Protein AF-A0A2V8BS02-F1 (afdb_monomer_lite)

Radius of gyration: 15.93 Å; chains: 1; bounding box: 32×39×42 Å

Secondary structure (DSSP, 8-state):
---EETTEE--HHHHHHHHHHHHHTTT--HHHHHHHHHHHHHHHHS-HHHHHHHHHHHHHHHHHHHTT-TTSTHHHHHHHHHHHHHTT--EEEEEEEETTEEEEEEEEEPSSS----EEE--

Structure (mmCIF, N/CA/C/O backbone):
data_AF-A0A2V8BS02-F1
#
_entry.id   AF-A0A2V8BS02-F1
#
loop_
_atom_site.group_PDB
_atom_site.id
_atom_site.type_symbol
_atom_site.label_atom_id
_atom_site.label_alt_id
_atom_site.label_comp_id
_atom_site.label_asym_id
_atom_site.label_entity_id
_atom_site.label_seq_id
_atom_site.pdbx_PDB_ins_code
_atom_site.Cartn_x
_atom_site.Cartn_y
_atom_site.Cartn_z
_atom_site.occupancy
_atom_site.B_iso_or_equiv
_atom_site.auth_seq_id
_atom_site.auth_comp_id
_atom_site.auth_asym_id
_atom_site.auth_atom_id
_atom_site.pdbx_PDB_model_num
ATOM 1 N N . MET A 1 1 ? 2.583 -3.771 3.330 1.00 68.75 1 MET A N 1
ATOM 2 C CA . MET A 1 1 ? 4.026 -3.759 2.979 1.00 68.75 1 MET A CA 1
ATOM 3 C C . MET A 1 1 ? 4.378 -4.999 2.165 1.00 68.75 1 MET A C 1
ATOM 5 O O . MET A 1 1 ? 3.838 -6.050 2.491 1.00 68.75 1 MET A O 1
ATOM 9 N N . PRO A 1 2 ? 5.217 -4.894 1.116 1.00 72.69 2 PRO A N 1
ATOM 10 C CA . PRO A 1 2 ? 5.649 -6.041 0.312 1.00 72.69 2 PRO A CA 1
ATOM 11 C C . PRO A 1 2 ? 6.628 -6.929 1.092 1.00 72.69 2 PRO A C 1
ATOM 13 O O . PRO A 1 2 ? 7.484 -6.415 1.808 1.00 72.69 2 PRO A O 1
ATOM 16 N N . ILE A 1 3 ? 6.506 -8.2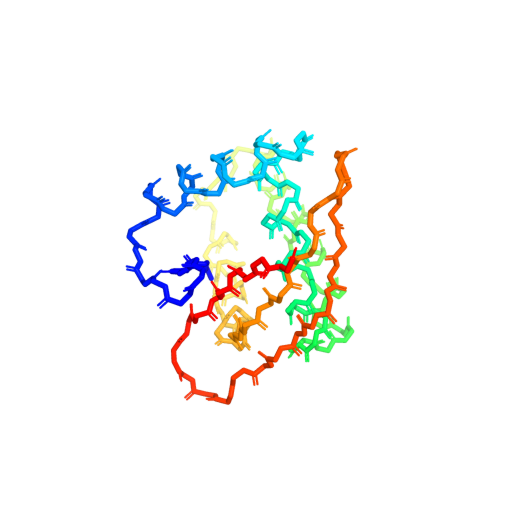51 0.943 1.00 78.00 3 ILE A N 1
ATOM 17 C CA . ILE A 1 3 ? 7.352 -9.237 1.648 1.00 78.00 3 ILE A CA 1
ATOM 18 C C . ILE A 1 3 ? 7.879 -10.354 0.733 1.00 78.00 3 ILE A C 1
ATOM 20 O O . ILE A 1 3 ? 8.602 -11.228 1.201 1.00 78.00 3 IL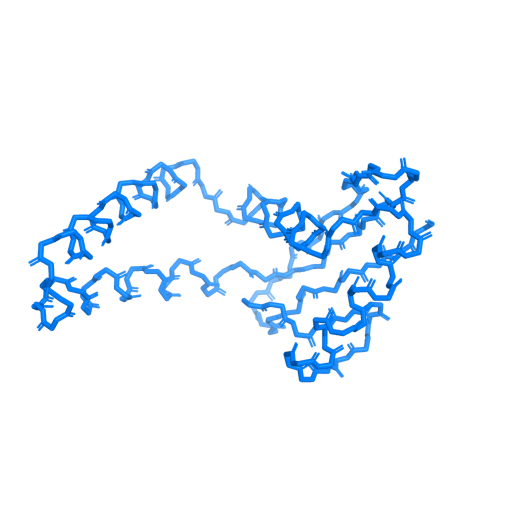E A O 1
ATOM 24 N N . ALA A 1 4 ? 7.486 -10.380 -0.547 1.00 77.81 4 ALA A N 1
ATOM 25 C CA . ALA A 1 4 ? 7.862 -11.448 -1.465 1.00 77.81 4 ALA A CA 1
ATOM 26 C C . ALA A 1 4 ? 8.011 -10.963 -2.915 1.00 77.81 4 ALA A C 1
ATOM 28 O O . ALA A 1 4 ? 7.366 -10.013 -3.348 1.00 77.81 4 ALA A O 1
ATOM 29 N N . VAL A 1 5 ? 8.831 -11.651 -3.704 1.00 79.69 5 VAL A N 1
ATOM 30 C CA . VAL A 1 5 ? 8.930 -11.463 -5.163 1.00 79.69 5 VAL A CA 1
ATOM 31 C C . VAL A 1 5 ? 9.015 -12.843 -5.806 1.00 79.69 5 VAL A C 1
ATOM 33 O O . VAL A 1 5 ? 9.731 -13.707 -5.313 1.00 79.69 5 VAL A O 1
ATOM 36 N N . ASN A 1 6 ? 8.255 -13.079 -6.880 1.00 78.12 6 ASN A N 1
ATOM 37 C CA . ASN A 1 6 ? 8.144 -14.375 -7.564 1.00 78.12 6 ASN A CA 1
ATOM 38 C C . ASN A 1 6 ? 7.835 -15.562 -6.621 1.00 78.12 6 ASN A C 1
ATOM 40 O O . ASN A 1 6 ? 8.337 -16.664 -6.817 1.00 78.12 6 ASN A O 1
ATOM 44 N N . GLY A 1 7 ? 7.038 -15.334 -5.571 1.00 74.19 7 GLY A N 1
ATOM 45 C CA . GLY A 1 7 ? 6.695 -16.359 -4.574 1.00 74.19 7 GLY A CA 1
ATOM 46 C C . GLY A 1 7 ? 7.789 -16.652 -3.539 1.00 74.19 7 GLY A C 1
ATOM 47 O O . GLY A 1 7 ? 7.561 -17.450 -2.635 1.00 74.19 7 GLY A O 1
ATOM 48 N N . VAL A 1 8 ? 8.948 -15.991 -3.618 1.00 78.81 8 VAL A N 1
ATOM 49 C CA . VAL A 1 8 ? 10.020 -16.103 -2.622 1.00 78.81 8 VAL A CA 1
ATOM 50 C C . VAL A 1 8 ? 9.840 -15.010 -1.575 1.00 78.81 8 VAL A C 1
ATOM 52 O O . VAL A 1 8 ? 9.910 -13.822 -1.896 1.00 78.81 8 VAL A O 1
ATOM 55 N N . VAL A 1 9 ? 9.597 -15.411 -0.326 1.00 79.94 9 VAL A N 1
ATOM 56 C CA . VAL A 1 9 ? 9.551 -14.497 0.824 1.00 79.94 9 VAL A CA 1
ATOM 57 C C . VAL A 1 9 ? 10.971 -14.061 1.160 1.00 79.94 9 VAL A C 1
ATOM 59 O O . VAL A 1 9 ? 11.865 -14.898 1.265 1.00 79.94 9 VAL A O 1
ATOM 62 N N . MET A 1 10 ? 11.180 -12.757 1.329 1.00 83.06 10 MET A N 1
ATOM 63 C CA . MET A 1 10 ? 12.507 -12.205 1.597 1.00 83.06 10 MET A CA 1
ATOM 64 C C . MET A 1 10 ? 12.445 -10.913 2.430 1.00 83.06 10 MET A C 1
ATOM 66 O O . MET A 1 10 ? 11.419 -10.224 2.421 1.00 83.06 10 MET A O 1
ATOM 70 N N . PRO A 1 11 ? 13.528 -10.566 3.154 1.00 84.19 11 PRO A N 1
ATOM 71 C CA . PRO A 1 11 ? 13.659 -9.293 3.863 1.00 84.19 11 PRO A CA 1
ATOM 72 C C . PRO A 1 11 ? 13.497 -8.078 2.939 1.00 84.19 11 PRO A C 1
ATOM 74 O O . PRO A 1 11 ? 13.781 -8.152 1.748 1.00 84.19 11 PRO A O 1
ATOM 77 N N . LEU A 1 12 ? 13.104 -6.923 3.492 1.00 80.50 12 LEU A N 1
ATOM 78 C CA . LEU A 1 12 ? 12.837 -5.706 2.708 1.00 80.50 12 LEU A CA 1
ATOM 79 C C . LEU A 1 12 ? 14.034 -5.262 1.851 1.00 80.50 12 LEU A C 1
ATOM 81 O O . LEU A 1 12 ? 13.843 -4.838 0.714 1.00 80.50 12 LEU A O 1
ATOM 85 N N . LEU A 1 13 ? 15.256 -5.352 2.381 1.00 83.62 13 LEU A N 1
ATOM 86 C CA . LEU A 1 13 ? 16.459 -4.954 1.649 1.00 83.62 13 LEU A CA 1
ATOM 87 C C . LEU A 1 13 ? 16.693 -5.858 0.428 1.00 83.62 13 LEU A C 1
ATOM 89 O O . LEU A 1 13 ? 16.902 -5.356 -0.676 1.00 83.62 13 LEU A O 1
ATOM 93 N N . ASP A 1 14 ? 16.556 -7.172 0.614 1.00 85.25 14 ASP A N 1
ATOM 94 C CA . ASP A 1 14 ? 16.694 -8.172 -0.450 1.00 85.25 14 ASP A CA 1
ATOM 95 C C . ASP A 1 14 ? 15.558 -8.070 -1.467 1.00 85.25 14 ASP A C 1
ATOM 97 O O . ASP A 1 14 ? 15.769 -8.252 -2.667 1.00 85.25 14 ASP A O 1
ATOM 101 N N . LEU A 1 15 ? 14.359 -7.711 -1.001 1.00 85.88 15 LEU A N 1
ATOM 102 C CA . LEU A 1 15 ? 13.209 -7.431 -1.848 1.00 85.88 15 LEU A CA 1
ATOM 103 C C . LEU A 1 15 ? 13.485 -6.245 -2.760 1.00 85.88 15 LEU A C 1
ATOM 105 O O . LEU A 1 15 ? 13.283 -6.347 -3.967 1.00 85.88 15 LEU A O 1
ATOM 109 N N . ILE A 1 16 ? 13.957 -5.131 -2.196 1.00 85.25 16 ILE A N 1
ATOM 110 C CA . ILE A 1 16 ? 14.290 -3.925 -2.958 1.00 85.25 16 ILE A CA 1
ATOM 111 C C . ILE A 1 16 ? 15.401 -4.229 -3.965 1.00 85.25 16 ILE A C 1
ATOM 113 O O . ILE A 1 16 ? 15.262 -3.858 -5.130 1.00 85.25 16 ILE A O 1
ATOM 117 N N . GLY A 1 17 ? 16.455 -4.939 -3.548 1.00 85.06 17 GLY A N 1
ATOM 118 C CA . GLY A 1 17 ? 17.549 -5.345 -4.432 1.00 85.06 17 GLY A CA 1
ATOM 119 C C . GLY A 1 17 ? 17.081 -6.262 -5.564 1.00 85.06 17 GLY A C 1
ATOM 120 O O . GLY A 1 17 ? 17.398 -6.032 -6.730 1.00 85.06 17 GLY A O 1
ATOM 121 N N . SER A 1 18 ? 16.240 -7.250 -5.258 1.00 85.31 18 SER A N 1
ATOM 122 C CA . SER A 1 18 ? 15.642 -8.133 -6.267 1.00 85.31 18 SER A CA 1
ATOM 123 C C . SER A 1 18 ? 14.765 -7.355 -7.246 1.00 85.31 18 SER A C 1
ATOM 125 O O . SER A 1 18 ? 14.829 -7.579 -8.456 1.00 85.31 18 SER A O 1
ATOM 127 N N . LEU A 1 19 ? 13.971 -6.404 -6.745 1.00 84.00 19 LEU A N 1
ATOM 128 C CA . LEU A 1 19 ? 13.133 -5.547 -7.579 1.00 84.00 19 LEU A CA 1
ATOM 129 C C . LEU A 1 19 ? 13.977 -4.649 -8.488 1.00 84.00 19 LEU A C 1
ATOM 131 O O . LEU A 1 19 ? 13.607 -4.433 -9.636 1.00 84.00 19 LEU A O 1
ATOM 135 N N . GLU A 1 20 ? 15.102 -4.138 -7.991 1.00 84.25 20 GLU A N 1
ATOM 136 C CA . GLU A 1 20 ? 16.047 -3.327 -8.759 1.00 84.25 20 GLU A CA 1
ATOM 137 C C . GLU A 1 20 ? 16.662 -4.117 -9.911 1.00 84.25 20 GLU A C 1
ATOM 139 O O . GLU A 1 20 ? 16.668 -3.631 -11.038 1.00 84.25 20 GLU A O 1
ATOM 144 N N . ILE A 1 21 ? 17.077 -5.360 -9.668 1.00 85.50 21 ILE A N 1
ATOM 145 C CA . ILE A 1 21 ? 17.606 -6.238 -10.717 1.00 85.50 21 ILE A CA 1
ATOM 146 C C . ILE A 1 21 ? 16.523 -6.534 -11.766 1.00 85.50 21 ILE A C 1
ATOM 148 O O . ILE A 1 21 ? 16.753 -6.378 -12.967 1.00 85.50 21 ILE A O 1
ATOM 152 N N . ILE A 1 22 ? 15.325 -6.937 -11.333 1.00 82.62 22 ILE A N 1
ATOM 153 C CA . ILE A 1 22 ? 14.245 -7.357 -12.239 1.00 82.62 22 ILE A CA 1
ATOM 154 C C . ILE A 1 22 ? 13.711 -6.172 -13.054 1.00 82.62 22 ILE A C 1
ATOM 156 O O . ILE A 1 22 ? 13.600 -6.268 -14.279 1.00 82.62 22 ILE A O 1
ATOM 160 N N . ALA A 1 23 ? 13.386 -5.059 -12.392 1.00 83.06 23 ALA A N 1
ATOM 161 C CA . ALA A 1 23 ? 12.853 -3.865 -13.040 1.00 83.06 23 ALA A CA 1
ATOM 162 C C . ALA A 1 23 ? 13.934 -3.148 -13.863 1.00 83.06 23 ALA A C 1
ATOM 164 O O . ALA A 1 23 ? 13.687 -2.788 -15.016 1.00 83.06 23 ALA A O 1
ATOM 165 N N . GLY A 1 24 ? 15.156 -3.045 -13.330 1.00 82.31 24 GLY A N 1
ATOM 166 C CA . GLY A 1 24 ? 16.300 -2.426 -13.997 1.00 82.31 24 GLY A CA 1
ATOM 167 C C . GLY A 1 24 ? 16.688 -3.130 -15.295 1.00 82.31 24 GLY A C 1
ATOM 168 O O . GLY A 1 24 ? 16.919 -2.459 -16.298 1.00 82.31 24 GLY A O 1
ATOM 169 N N . ALA A 1 25 ? 16.626 -4.467 -15.341 1.00 83.69 25 ALA A N 1
ATOM 170 C CA . ALA A 1 25 ? 16.838 -5.232 -16.577 1.00 83.69 25 ALA A CA 1
ATOM 171 C C . ALA A 1 25 ? 15.848 -4.872 -17.704 1.00 83.69 25 ALA A C 1
ATOM 173 O O . ALA A 1 25 ? 16.105 -5.161 -18.871 1.00 83.69 25 ALA A O 1
ATOM 174 N N . HIS A 1 26 ? 14.717 -4.248 -17.366 1.00 82.62 26 HIS A N 1
ATOM 175 C CA . HIS A 1 26 ? 13.679 -3.844 -18.312 1.00 82.62 26 HIS A CA 1
ATOM 176 C C . HIS A 1 26 ? 13.608 -2.321 -18.462 1.00 82.62 26 HIS A C 1
ATOM 178 O O . HIS A 1 26 ? 12.693 -1.847 -19.121 1.00 82.62 26 HIS A O 1
ATOM 184 N N . GLY A 1 27 ? 14.537 -1.553 -17.877 1.00 84.00 27 GLY A N 1
ATOM 185 C CA . GLY A 1 27 ? 14.523 -0.085 -17.893 1.00 84.00 27 GLY A CA 1
ATOM 186 C C . GLY A 1 27 ? 13.446 0.545 -17.002 1.00 84.00 27 GLY A C 1
ATOM 187 O O . GLY A 1 27 ? 13.173 1.735 -17.122 1.00 84.00 27 GLY A O 1
ATOM 188 N N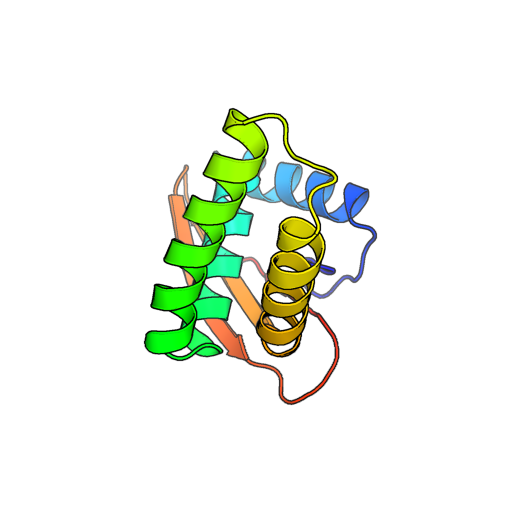 . VAL A 1 28 ? 12.819 -0.242 -16.124 1.00 83.75 28 VAL A N 1
ATOM 189 C CA . VAL A 1 28 ? 11.759 0.199 -15.212 1.00 83.75 28 VAL A CA 1
ATOM 190 C C . VAL A 1 28 ? 12.370 0.517 -13.848 1.00 83.75 28 VAL A C 1
ATOM 192 O O . VAL A 1 28 ? 13.131 -0.270 -13.288 1.00 83.75 28 VAL A O 1
ATOM 195 N N . GLY A 1 29 ? 12.026 1.665 -13.264 1.00 83.56 29 GLY A N 1
ATOM 196 C CA . GLY A 1 29 ? 12.500 2.018 -11.924 1.00 83.56 29 GLY A CA 1
ATOM 197 C C . GLY A 1 29 ? 11.828 1.171 -10.838 1.00 83.56 29 GLY A C 1
ATOM 198 O O . GLY A 1 29 ? 10.604 1.019 -10.851 1.00 83.56 29 GLY A O 1
ATOM 199 N N . ARG A 1 30 ? 12.588 0.698 -9.838 1.00 81.56 30 ARG A N 1
ATOM 200 C CA . ARG A 1 30 ? 12.071 -0.097 -8.700 1.00 81.56 30 ARG A CA 1
ATOM 201 C C . ARG A 1 30 ? 10.853 0.542 -8.016 1.00 81.56 30 ARG A C 1
ATOM 203 O O . ARG A 1 30 ? 9.863 -0.127 -7.739 1.00 81.56 30 ARG A O 1
ATOM 210 N N . MET A 1 31 ? 10.892 1.863 -7.822 1.00 83.00 31 MET A N 1
ATOM 211 C CA . MET A 1 31 ? 9.786 2.608 -7.216 1.00 83.00 31 MET A CA 1
ATOM 212 C C . MET A 1 31 ? 8.530 2.575 -8.083 1.00 83.00 31 MET A C 1
ATOM 214 O O . MET A 1 31 ? 7.443 2.430 -7.541 1.00 83.00 31 MET A O 1
ATOM 218 N N . SER A 1 32 ? 8.661 2.658 -9.410 1.00 84.31 32 SER A N 1
ATOM 219 C CA . SER A 1 32 ? 7.508 2.622 -10.318 1.00 84.31 32 SER A CA 1
ATOM 220 C C . SER A 1 32 ? 6.816 1.257 -10.309 1.00 84.31 32 SER A C 1
ATOM 222 O O . SER A 1 32 ? 5.595 1.196 -10.181 1.00 84.31 32 SER A O 1
ATOM 224 N N . ALA A 1 33 ? 7.589 0.165 -10.334 1.00 83.81 33 ALA A N 1
ATOM 225 C CA . ALA A 1 33 ? 7.056 -1.192 -10.267 1.00 83.81 33 ALA A CA 1
ATOM 226 C C . ALA A 1 33 ? 6.344 -1.443 -8.931 1.00 83.81 33 ALA A C 1
ATOM 228 O O . ALA A 1 33 ? 5.206 -1.912 -8.905 1.00 83.81 33 ALA A O 1
ATOM 229 N N . LEU A 1 34 ? 6.975 -1.057 -7.817 1.00 84.38 34 LEU A N 1
ATOM 230 C CA . LEU A 1 34 ? 6.370 -1.199 -6.496 1.00 84.38 34 LEU A CA 1
ATOM 231 C C . LEU A 1 34 ? 5.097 -0.355 -6.353 1.00 84.38 34 LEU A C 1
ATOM 233 O O . LEU A 1 34 ? 4.094 -0.832 -5.824 1.00 84.38 34 LEU A O 1
ATOM 237 N N . HIS A 1 35 ? 5.125 0.886 -6.839 1.00 86.62 35 HIS A N 1
ATOM 238 C CA . HIS A 1 35 ? 3.978 1.785 -6.775 1.00 86.62 35 HIS A CA 1
ATOM 239 C C . HIS A 1 35 ? 2.807 1.243 -7.602 1.00 86.62 35 HIS A C 1
ATOM 241 O O . HIS A 1 35 ? 1.679 1.237 -7.114 1.00 86.62 35 HIS A O 1
ATOM 247 N N . ALA A 1 36 ? 3.065 0.741 -8.814 1.00 86.81 36 ALA A N 1
ATOM 248 C CA . ALA A 1 36 ? 2.043 0.139 -9.667 1.00 86.81 36 ALA A CA 1
ATOM 249 C C . ALA A 1 36 ? 1.383 -1.074 -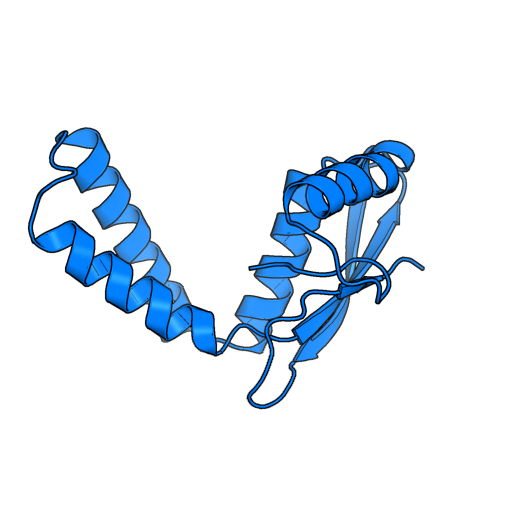8.993 1.00 86.81 36 ALA A C 1
ATOM 251 O O . ALA A 1 36 ? 0.155 -1.146 -8.931 1.00 86.81 36 ALA A O 1
ATOM 252 N N . ALA A 1 37 ? 2.184 -1.977 -8.413 1.00 85.06 37 ALA A N 1
ATOM 253 C CA . ALA A 1 37 ? 1.662 -3.127 -7.678 1.00 85.06 37 ALA A CA 1
ATOM 254 C C . ALA A 1 37 ? 0.814 -2.707 -6.470 1.00 85.06 37 ALA A C 1
ATOM 256 O O . ALA A 1 37 ? -0.314 -3.170 -6.309 1.00 85.06 37 ALA A O 1
ATOM 257 N N . LEU A 1 38 ? 1.330 -1.802 -5.633 1.00 84.56 38 LEU A N 1
ATOM 258 C CA . LEU A 1 38 ? 0.622 -1.355 -4.434 1.00 84.56 38 LEU A CA 1
ATOM 259 C C . LEU A 1 38 ? -0.686 -0.639 -4.782 1.00 84.56 38 LEU A C 1
ATOM 261 O O . LEU A 1 38 ? -1.696 -0.838 -4.111 1.00 84.56 38 LEU A O 1
ATOM 265 N N . ARG A 1 39 ? -0.677 0.181 -5.837 1.00 87.12 39 ARG A N 1
ATOM 266 C CA . ARG A 1 39 ? -1.863 0.899 -6.301 1.00 87.12 39 ARG A CA 1
ATOM 267 C C . ARG A 1 39 ? -2.939 -0.059 -6.803 1.00 87.12 39 ARG A C 1
ATOM 269 O O . ARG A 1 39 ? -4.092 0.105 -6.420 1.00 87.12 39 ARG A O 1
ATOM 276 N N . ALA A 1 40 ? -2.567 -1.052 -7.609 1.00 87.38 40 ALA A N 1
ATOM 277 C CA . ALA A 1 40 ? -3.506 -2.061 -8.092 1.00 87.38 40 ALA A CA 1
ATOM 278 C C . ALA A 1 40 ? -4.155 -2.826 -6.935 1.00 87.38 40 ALA A C 1
ATOM 280 O O . ALA A 1 40 ? -5.377 -2.941 -6.879 1.00 87.38 40 ALA A O 1
ATOM 281 N N . LEU A 1 41 ? -3.341 -3.268 -5.972 1.00 85.81 41 LEU A N 1
ATOM 282 C CA . LEU A 1 41 ? -3.843 -3.993 -4.812 1.00 85.81 41 LEU A CA 1
ATOM 283 C C . LEU A 1 41 ? -4.780 -3.127 -3.968 1.00 85.81 41 LEU A C 1
ATOM 285 O O . LEU A 1 41 ? -5.860 -3.575 -3.603 1.00 85.81 41 LEU A O 1
ATOM 289 N N . ARG A 1 42 ? -4.404 -1.870 -3.711 1.00 84.75 42 ARG A N 1
ATOM 290 C CA . ARG A 1 42 ? -5.216 -0.940 -2.923 1.00 84.75 42 ARG A CA 1
ATOM 291 C C . ARG A 1 42 ? -6.568 -0.663 -3.579 1.00 84.75 42 ARG A C 1
ATOM 293 O O . ARG A 1 42 ? -7.569 -0.749 -2.879 1.00 84.75 42 ARG A O 1
ATOM 300 N N . HIS A 1 43 ? -6.611 -0.417 -4.890 1.00 86.38 43 HIS A N 1
ATOM 301 C CA . HIS A 1 43 ? -7.878 -0.245 -5.615 1.00 86.38 43 HIS A CA 1
ATOM 302 C C . HIS A 1 43 ? -8.770 -1.495 -5.553 1.00 86.38 43 HIS A C 1
ATOM 304 O O . HIS A 1 43 ? -9.988 -1.369 -5.549 1.00 86.38 43 HIS A O 1
ATOM 310 N N . ALA A 1 44 ? -8.185 -2.696 -5.496 1.00 86.00 44 ALA A N 1
ATOM 311 C CA . ALA A 1 44 ? -8.949 -3.939 -5.388 1.00 86.00 44 ALA A CA 1
ATOM 312 C C . ALA A 1 44 ? -9.449 -4.228 -3.957 1.00 86.00 44 ALA A C 1
ATOM 314 O O . ALA A 1 44 ? -10.439 -4.935 -3.785 1.00 86.00 44 ALA A O 1
ATOM 315 N N . THR A 1 45 ? -8.767 -3.714 -2.928 1.00 83.56 45 THR A N 1
ATOM 316 C CA . THR A 1 45 ? -9.055 -4.020 -1.511 1.00 83.56 45 THR A CA 1
ATOM 317 C C . THR A 1 45 ? -9.817 -2.924 -0.771 1.00 83.56 45 THR A C 1
ATOM 319 O O . THR A 1 45 ? -10.446 -3.197 0.251 1.00 83.56 45 THR A O 1
ATOM 322 N N . VAL A 1 46 ? -9.703 -1.675 -1.222 1.00 84.31 46 VAL A N 1
ATOM 323 C CA . VAL A 1 46 ? -10.151 -0.488 -0.489 1.00 84.31 46 VAL A CA 1
ATOM 324 C C . VAL A 1 46 ? -11.300 0.185 -1.235 1.00 84.31 46 VAL A C 1
ATOM 326 O O . VAL A 1 46 ? -11.291 0.273 -2.458 1.00 84.31 46 VAL A O 1
ATOM 329 N N . THR A 1 47 ? -12.302 0.661 -0.494 1.00 86.06 47 THR A N 1
ATOM 330 C CA . THR A 1 47 ? -13.419 1.423 -1.065 1.00 86.06 47 THR A CA 1
ATOM 331 C C . THR A 1 47 ? -12.982 2.831 -1.470 1.00 86.06 47 THR A C 1
ATOM 333 O O . THR A 1 47 ? -12.037 3.390 -0.910 1.00 86.06 47 THR A O 1
ATOM 336 N N . SER A 1 48 ? -13.709 3.440 -2.409 1.00 85.62 48 SER A N 1
ATOM 337 C CA . SER A 1 48 ? -13.440 4.806 -2.885 1.00 85.62 48 SER A CA 1
ATOM 338 C C . SER A 1 48 ? -13.359 5.833 -1.754 1.00 85.62 48 SER A C 1
ATOM 340 O O . SER A 1 48 ? -12.505 6.714 -1.785 1.00 85.62 48 SER A O 1
ATOM 342 N N . ASP A 1 49 ? -14.206 5.699 -0.732 1.00 87.94 49 ASP A N 1
ATOM 343 C CA . ASP A 1 49 ? -14.268 6.646 0.386 1.00 87.94 49 ASP A CA 1
ATOM 344 C C . ASP A 1 49 ? -13.003 6.600 1.247 1.00 87.94 49 ASP A C 1
ATOM 346 O O . ASP A 1 49 ? -12.477 7.635 1.655 1.00 87.94 49 ASP A O 1
ATOM 350 N N . VAL A 1 50 ? -12.472 5.398 1.486 1.00 87.94 50 VAL A N 1
ATOM 351 C CA . VAL A 1 50 ? -11.228 5.212 2.242 1.00 87.94 50 VAL A CA 1
ATOM 352 C C . VAL A 1 50 ? -10.032 5.686 1.415 1.00 87.94 50 VAL A C 1
ATOM 354 O O . VAL A 1 50 ? -9.094 6.261 1.966 1.00 87.94 50 VAL A O 1
ATOM 357 N N . GLU A 1 51 ? -10.054 5.512 0.092 1.00 87.44 51 GLU A N 1
ATOM 358 C CA . GLU A 1 51 ? -9.025 6.069 -0.792 1.00 87.44 51 GLU A CA 1
ATOM 359 C C . GLU A 1 51 ? -9.034 7.607 -0.777 1.00 87.44 51 GLU A C 1
ATOM 361 O O . GLU A 1 51 ? -7.982 8.222 -0.582 1.00 87.44 51 GLU A O 1
ATOM 366 N N . ALA A 1 52 ? -10.214 8.228 -0.876 1.00 89.69 52 ALA A N 1
ATOM 367 C CA . ALA A 1 52 ? -10.373 9.678 -0.794 1.00 89.69 52 ALA A CA 1
ATOM 368 C C . ALA A 1 52 ? -9.927 10.231 0.569 1.00 89.69 52 ALA A C 1
ATOM 370 O O . ALA A 1 52 ? -9.170 11.200 0.634 1.00 89.69 52 ALA A O 1
ATOM 371 N N . PHE A 1 53 ? -10.324 9.590 1.671 1.00 91.75 53 PHE A N 1
ATOM 372 C CA . PHE A 1 53 ? -9.910 10.023 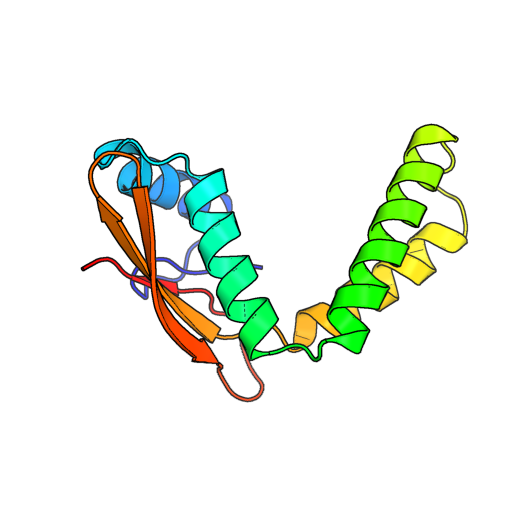3.005 1.00 91.75 53 PHE A CA 1
ATOM 373 C C . PHE A 1 53 ? -8.404 9.832 3.238 1.00 91.75 53 PHE A C 1
ATOM 375 O O . PHE A 1 53 ? -7.762 10.665 3.875 1.00 91.75 53 PHE A O 1
ATOM 382 N N . SER A 1 54 ? -7.797 8.790 2.664 1.00 90.25 54 SER A N 1
ATOM 383 C CA . SER A 1 54 ? -6.344 8.588 2.738 1.00 90.25 54 SER A CA 1
ATOM 384 C C . SER A 1 54 ? -5.559 9.719 2.063 1.00 90.25 54 SER A C 1
ATOM 386 O O . SER A 1 54 ? -4.464 10.048 2.519 1.00 90.25 54 SER A O 1
ATOM 388 N N . ALA A 1 55 ? -6.113 10.347 1.019 1.00 91.44 55 ALA A N 1
ATOM 389 C CA . ALA A 1 55 ? -5.520 11.541 0.416 1.00 91.44 55 ALA A CA 1
ATOM 390 C C . ALA A 1 55 ? -5.531 12.734 1.392 1.00 91.44 55 ALA A C 1
ATOM 392 O O . ALA A 1 55 ? -4.501 13.380 1.573 1.00 91.44 55 ALA A O 1
ATOM 393 N N . LEU A 1 56 ? -6.641 12.955 2.108 1.00 94.31 56 LEU A N 1
ATOM 394 C CA . LEU A 1 56 ? -6.732 13.993 3.146 1.00 94.31 56 LEU A CA 1
ATOM 395 C C . LEU A 1 56 ? -5.746 13.741 4.294 1.00 94.31 56 LEU A C 1
ATOM 397 O O . LEU A 1 56 ? -5.094 14.664 4.780 1.00 94.31 56 LEU A O 1
ATOM 401 N N . VAL A 1 57 ? -5.598 12.484 4.717 1.00 93.62 57 VAL A N 1
ATOM 402 C CA . VAL A 1 57 ? -4.618 12.094 5.741 1.00 93.62 57 VAL A CA 1
ATOM 403 C C . VAL A 1 57 ? -3.193 12.400 5.281 1.00 93.62 57 VAL A C 1
ATOM 405 O O . VAL A 1 57 ? -2.410 12.947 6.058 1.00 93.62 57 VAL A O 1
ATOM 408 N N . ALA A 1 58 ? -2.857 12.116 4.019 1.00 92.44 58 ALA A N 1
ATOM 409 C CA . ALA A 1 58 ? -1.547 12.442 3.459 1.00 92.44 58 ALA A CA 1
ATOM 410 C C . ALA A 1 58 ? -1.269 13.957 3.469 1.00 92.44 58 ALA A C 1
ATOM 412 O O . ALA A 1 58 ? -0.172 14.373 3.843 1.00 92.44 58 ALA A O 1
ATOM 413 N N . GLU A 1 59 ? -2.262 14.789 3.143 1.00 94.81 59 GLU A N 1
ATOM 414 C CA . GLU A 1 59 ? -2.142 16.251 3.251 1.00 94.81 59 GLU A CA 1
ATOM 415 C C . GLU A 1 59 ? -1.886 16.706 4.695 1.00 94.81 59 GLU A C 1
ATOM 417 O O . GLU A 1 59 ? -1.050 17.579 4.940 1.00 94.81 59 GLU A O 1
ATOM 422 N N . GLN A 1 60 ? -2.539 16.081 5.680 1.00 93.69 60 GLN A N 1
ATOM 423 C CA . GLN A 1 60 ? -2.293 16.394 7.091 1.00 93.69 60 GLN A CA 1
ATOM 424 C C . GLN A 1 60 ? -0.889 15.992 7.551 1.00 93.69 60 GLN A C 1
ATOM 426 O O . GLN A 1 60 ? -0.266 16.740 8.305 1.00 93.69 60 GLN A O 1
ATOM 431 N N . TYR A 1 61 ? -0.350 14.869 7.067 1.00 92.88 61 TYR A N 1
ATOM 432 C CA . TYR A 1 61 ? 1.052 14.518 7.308 1.00 92.88 61 TYR A CA 1
ATOM 433 C C . TYR A 1 61 ? 2.013 15.557 6.734 1.00 92.88 61 TYR A C 1
ATOM 435 O O . TYR A 1 61 ? 2.969 15.933 7.411 1.00 92.88 61 TYR A O 1
ATOM 443 N N . LEU A 1 62 ? 1.762 16.044 5.515 1.00 93.81 62 LEU A N 1
ATOM 444 C CA . LEU A 1 62 ? 2.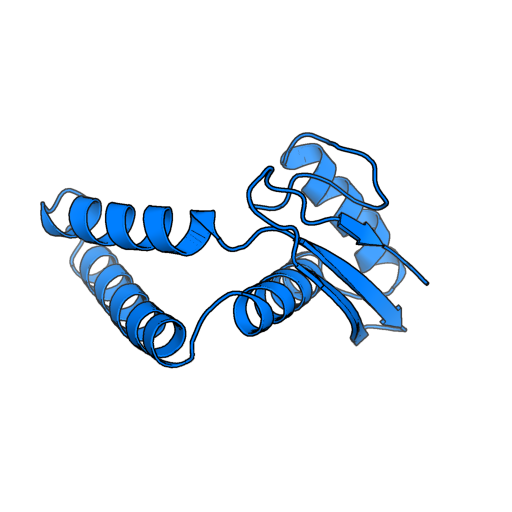583 17.094 4.908 1.00 93.81 62 LEU A CA 1
ATOM 445 C C . LEU A 1 62 ? 2.559 18.375 5.738 1.00 93.81 62 LEU A C 1
ATOM 447 O O . LEU A 1 62 ? 3.604 18.991 5.924 1.00 93.81 62 LEU A O 1
ATOM 451 N N . ARG A 1 63 ? 1.398 18.740 6.291 1.00 93.31 63 ARG A N 1
ATOM 452 C CA . ARG A 1 63 ? 1.289 19.881 7.203 1.00 93.31 63 ARG A CA 1
ATOM 453 C C . ARG A 1 63 ? 2.113 19.677 8.474 1.00 93.31 63 ARG A C 1
ATOM 455 O O . ARG A 1 63 ? 2.907 20.539 8.819 1.00 93.31 63 ARG A O 1
ATOM 462 N N . ILE A 1 64 ? 1.999 18.513 9.118 1.00 93.12 64 ILE A N 1
ATOM 463 C CA . ILE A 1 64 ? 2.798 18.169 10.308 1.00 93.12 64 ILE A CA 1
ATOM 464 C C . ILE A 1 64 ? 4.302 18.275 10.021 1.00 93.12 64 ILE A C 1
ATOM 466 O O . ILE A 1 64 ? 5.050 18.795 10.849 1.00 93.12 64 ILE A O 1
ATOM 470 N N . LEU A 1 65 ? 4.744 17.783 8.859 1.00 91.31 65 LEU A N 1
ATOM 471 C CA . LEU A 1 65 ? 6.139 17.865 8.426 1.00 91.31 65 LEU A CA 1
ATOM 472 C C . LEU A 1 65 ? 6.568 19.310 8.149 1.00 91.31 65 LEU A C 1
ATOM 474 O O . LEU A 1 65 ? 7.641 19.712 8.593 1.00 91.31 65 LEU A O 1
ATOM 478 N N . GLY A 1 66 ? 5.735 20.083 7.449 1.00 91.38 66 GLY A N 1
ATOM 479 C CA . GLY A 1 66 ? 5.994 21.489 7.135 1.00 91.38 66 GLY A CA 1
ATOM 480 C C . GLY A 1 66 ? 6.090 22.364 8.383 1.00 91.38 66 GLY A C 1
ATOM 481 O O . GLY A 1 66 ? 6.990 23.192 8.485 1.00 91.38 66 GLY A O 1
ATOM 482 N N . ASP A 1 67 ? 5.232 22.109 9.367 1.00 92.25 67 ASP A N 1
ATOM 483 C CA . ASP A 1 67 ? 5.196 22.827 10.643 1.00 92.25 67 ASP A CA 1
ATOM 484 C C . ASP A 1 67 ? 6.269 22.330 11.636 1.00 92.25 67 ASP A C 1
ATOM 486 O O . ASP A 1 67 ? 6.316 22.782 12.781 1.00 92.25 67 ASP A O 1
ATOM 490 N N . GLY A 1 68 ? 7.092 21.340 11.260 1.00 91.94 68 GLY A N 1
ATOM 491 C CA . GLY A 1 68 ? 8.088 20.720 12.145 1.00 91.94 68 GLY A CA 1
ATOM 492 C C . GLY A 1 68 ? 7.489 19.994 13.358 1.00 91.94 68 GLY A C 1
ATOM 493 O O . GLY A 1 68 ? 8.197 19.638 14.300 1.00 91.94 68 GLY A O 1
ATOM 494 N N . SER A 1 69 ? 6.181 19.743 13.350 1.00 91.25 69 SER A N 1
ATOM 495 C CA . SER A 1 69 ? 5.399 19.267 14.493 1.00 91.25 69 SER A CA 1
ATOM 496 C C . SER A 1 69 ? 5.330 17.737 14.567 1.00 91.25 69 SER A C 1
ATOM 498 O O . SER A 1 69 ? 4.305 17.167 14.936 1.00 91.25 69 SER A O 1
ATOM 500 N N . TRP A 1 70 ? 6.421 17.043 14.230 1.00 88.75 70 TRP A N 1
ATOM 501 C CA . TRP A 1 70 ? 6.468 15.573 14.146 1.00 88.75 70 TRP A CA 1
ATOM 502 C C . TRP A 1 70 ? 6.017 14.861 15.437 1.00 88.75 70 TRP A C 1
ATOM 504 O O . TRP A 1 70 ? 5.417 13.789 15.396 1.00 88.75 70 TRP A O 1
ATOM 514 N N . PHE A 1 71 ? 6.259 15.464 16.601 1.00 89.12 71 PHE A N 1
ATOM 515 C CA . PHE A 1 71 ? 5.881 14.899 17.902 1.00 89.12 71 PHE A CA 1
ATOM 516 C C . PHE A 1 71 ? 4.480 15.313 18.380 1.00 89.12 71 PHE A C 1
ATOM 518 O O . PHE A 1 71 ? 4.108 15.017 19.514 1.00 89.12 71 PHE A O 1
ATOM 525 N N . ALA A 1 72 ? 3.690 15.990 17.542 1.00 89.94 72 ALA A N 1
ATOM 526 C CA . ALA A 1 72 ? 2.325 16.365 17.884 1.00 89.94 72 ALA A CA 1
ATOM 527 C C . ALA A 1 72 ? 1.427 15.132 18.077 1.00 89.94 72 ALA A C 1
ATOM 529 O O . ALA A 1 72 ? 1.545 14.136 17.360 1.00 89.94 72 ALA A O 1
ATOM 530 N N . ALA A 1 73 ? 0.454 15.244 18.987 1.00 88.69 73 ALA A N 1
ATOM 531 C CA . ALA A 1 73 ? -0.529 14.194 19.280 1.00 88.69 73 ALA A CA 1
ATOM 532 C C . ALA A 1 73 ? -1.363 13.768 18.055 1.00 88.69 73 ALA A C 1
ATOM 534 O O . ALA A 1 73 ? -1.902 12.665 18.022 1.00 88.69 73 ALA A O 1
ATOM 535 N N . MET A 1 74 ? -1.434 14.624 17.032 1.00 87.88 74 MET A N 1
ATOM 536 C CA . MET A 1 74 ? -2.101 14.321 15.769 1.00 87.88 74 MET A CA 1
ATOM 537 C C . MET A 1 74 ? -1.387 13.214 14.980 1.00 87.88 74 MET A C 1
ATOM 539 O O . MET A 1 74 ? -2.057 12.407 14.345 1.00 87.88 74 MET A O 1
ATOM 543 N N . ARG A 1 75 ? -0.047 13.126 15.033 1.00 91.88 75 ARG A N 1
ATOM 544 C CA . ARG A 1 75 ? 0.704 12.133 14.245 1.00 91.88 75 ARG A CA 1
ATOM 545 C C . ARG A 1 75 ? 0.317 10.690 14.618 1.00 91.88 75 ARG A C 1
ATOM 547 O O . ARG A 1 75 ? -0.069 9.967 13.707 1.00 91.88 75 ARG A O 1
ATOM 554 N N . PRO A 1 76 ? 0.309 10.275 15.903 1.00 92.50 76 PRO A N 1
ATOM 555 C CA . PRO A 1 76 ? -0.158 8.938 16.283 1.00 92.50 76 PRO A CA 1
ATOM 556 C C . PRO A 1 76 ? -1.597 8.618 15.855 1.00 92.50 76 PRO A C 1
ATOM 558 O O . PRO A 1 76 ? -1.899 7.470 15.542 1.00 92.50 76 PRO A O 1
ATOM 561 N N . ALA A 1 77 ? -2.491 9.613 15.828 1.00 91.75 77 ALA A N 1
ATOM 562 C CA . ALA A 1 77 ? -3.869 9.408 15.383 1.00 91.75 77 ALA A CA 1
ATOM 563 C C . ALA A 1 77 ? -3.943 9.113 13.875 1.00 91.75 77 ALA A C 1
ATOM 565 O O . ALA A 1 77 ? -4.691 8.231 13.452 1.00 91.75 77 ALA A O 1
ATOM 566 N N . LEU A 1 78 ? -3.138 9.815 13.071 1.00 92.00 78 LEU A N 1
ATOM 567 C CA . LEU A 1 78 ? -3.005 9.529 11.643 1.00 92.00 78 LEU A CA 1
ATOM 568 C C . LEU A 1 78 ? -2.308 8.180 11.402 1.00 92.00 78 LEU A C 1
ATOM 570 O O . LEU A 1 78 ? -2.750 7.430 10.533 1.00 92.00 78 LEU A O 1
ATOM 574 N N . ASP A 1 79 ? -1.290 7.839 12.204 1.00 91.25 79 ASP A N 1
ATOM 575 C CA . ASP A 1 79 ? -0.580 6.553 12.112 1.00 91.25 79 ASP A CA 1
ATOM 576 C C . ASP A 1 79 ? -1.568 5.391 12.316 1.00 91.25 79 ASP A C 1
ATOM 578 O O . ASP A 1 79 ? -1.626 4.475 11.499 1.00 91.25 79 ASP A O 1
ATOM 582 N N . ALA A 1 80 ? -2.431 5.478 13.336 1.00 91.50 80 ALA A N 1
ATOM 583 C CA . ALA A 1 80 ? -3.451 4.465 13.610 1.00 91.50 80 ALA A CA 1
ATOM 584 C C . ALA A 1 80 ? -4.454 4.293 12.452 1.00 91.50 80 ALA A C 1
ATOM 586 O O . ALA A 1 80 ? -4.869 3.173 12.136 1.00 91.50 80 ALA A O 1
ATOM 587 N N . TYR A 1 81 ? -4.838 5.383 11.782 1.00 91.12 81 TYR A N 1
ATOM 588 C CA . TYR A 1 81 ? -5.671 5.297 10.580 1.00 91.12 81 TYR A CA 1
ATOM 589 C C . TYR A 1 81 ? -4.944 4.566 9.436 1.00 91.12 81 TYR A C 1
ATOM 591 O O . TYR A 1 81 ? -5.518 3.703 8.765 1.00 91.12 81 TYR A O 1
ATOM 599 N N . VAL A 1 82 ? -3.669 4.885 9.207 1.00 88.88 82 VAL A N 1
ATOM 600 C CA . VAL A 1 82 ? -2.876 4.231 8.158 1.00 88.88 82 VAL A CA 1
ATOM 601 C C . VAL A 1 82 ? -2.699 2.744 8.461 1.00 88.88 82 VAL A C 1
ATOM 603 O O . VAL A 1 82 ? -2.882 1.920 7.567 1.00 88.88 82 VAL A O 1
ATOM 606 N N . ASP A 1 83 ? -2.406 2.384 9.707 1.00 88.00 83 ASP A N 1
ATOM 607 C CA . ASP A 1 83 ? -2.218 0.991 10.107 1.00 88.00 83 ASP A CA 1
ATOM 608 C C . ASP A 1 83 ? -3.494 0.170 9.890 1.00 88.00 83 ASP A C 1
ATOM 610 O O . ASP A 1 83 ? -3.464 -0.851 9.199 1.00 88.00 83 ASP A O 1
ATOM 614 N N . THR A 1 84 ? -4.636 0.662 10.380 1.00 87.31 84 THR A N 1
ATOM 615 C CA . THR A 1 84 ? -5.932 -0.032 10.257 1.00 87.31 84 THR A CA 1
ATOM 616 C C . THR A 1 84 ? -6.374 -0.216 8.806 1.00 87.31 84 THR A C 1
ATOM 618 O O . THR A 1 84 ? -6.893 -1.269 8.434 1.00 87.31 84 THR A O 1
ATOM 621 N N . THR A 1 85 ? -6.145 0.777 7.945 1.00 85.06 85 THR A N 1
ATOM 622 C CA . THR A 1 85 ? -6.486 0.661 6.518 1.00 85.06 85 THR A CA 1
ATOM 623 C C . THR A 1 85 ? -5.543 -0.278 5.768 1.00 85.06 85 THR A C 1
ATOM 625 O O . THR A 1 85 ? -5.982 -0.993 4.864 1.00 85.06 85 THR A O 1
ATOM 628 N N . GLN A 1 86 ? -4.265 -0.341 6.155 1.00 78.44 86 GLN A N 1
ATOM 629 C CA . GLN A 1 86 ? -3.280 -1.218 5.520 1.00 78.44 86 GLN A CA 1
ATOM 630 C C . GLN A 1 86 ? -3.411 -2.697 5.900 1.00 78.44 86 GLN A C 1
ATOM 632 O O . GLN A 1 86 ? -2.906 -3.544 5.160 1.00 78.44 86 GLN A O 1
ATOM 637 N N . GLU A 1 87 ? -4.107 -3.040 6.987 1.00 78.44 87 GLU A N 1
ATOM 638 C CA . GLU A 1 87 ? -4.349 -4.437 7.384 1.00 78.44 87 GLU A CA 1
ATOM 639 C C . GLU A 1 87 ? -5.039 -5.261 6.294 1.00 78.44 87 GLU A C 1
ATOM 641 O O . GLU A 1 87 ? -4.752 -6.448 6.135 1.00 78.44 87 GLU A O 1
ATOM 646 N N . ARG A 1 88 ? -5.921 -4.626 5.516 1.00 71.81 88 ARG A N 1
ATOM 647 C CA . ARG A 1 88 ? -6.713 -5.287 4.468 1.00 71.81 88 ARG A CA 1
ATOM 648 C C . ARG A 1 88 ? -6.034 -5.299 3.099 1.00 71.81 88 ARG A C 1
ATOM 650 O O . ARG A 1 88 ? -6.521 -5.955 2.183 1.00 71.81 88 ARG A O 1
ATOM 657 N N . VAL A 1 89 ? -4.908 -4.600 2.946 1.00 79.06 89 VAL A N 1
ATOM 658 C CA . VAL A 1 89 ? -4.184 -4.483 1.670 1.00 79.06 89 VAL A CA 1
ATOM 659 C C . VAL A 1 89 ? -3.210 -5.655 1.530 1.00 79.06 89 VAL A C 1
ATOM 661 O O . VAL A 1 89 ? -1.988 -5.510 1.627 1.00 79.06 89 VAL A O 1
ATOM 664 N N . THR A 1 90 ? -3.766 -6.852 1.341 1.00 79.62 90 THR A N 1
ATOM 665 C CA . THR A 1 90 ? -3.010 -8.105 1.212 1.00 79.62 90 THR A CA 1
ATOM 666 C C . THR A 1 90 ? -3.410 -8.866 -0.043 1.00 79.62 90 THR A C 1
ATOM 668 O O . THR A 1 90 ? -4.588 -9.131 -0.264 1.00 79.62 90 THR A O 1
ATOM 671 N N . GLY A 1 91 ? -2.434 -9.258 -0.861 1.00 81.00 91 GLY A N 1
ATOM 672 C CA . GLY A 1 91 ? -2.698 -9.987 -2.098 1.00 81.00 91 GLY A CA 1
ATOM 673 C C . GLY A 1 91 ? -1.539 -9.937 -3.084 1.00 81.00 91 GLY A C 1
ATOM 674 O O . GLY A 1 91 ? -0.606 -9.154 -2.930 1.00 81.00 91 GLY A O 1
ATOM 675 N N . VAL A 1 92 ? -1.618 -10.773 -4.111 1.00 82.88 92 VAL A N 1
ATOM 676 C CA . VAL A 1 92 ? -0.578 -11.006 -5.116 1.00 82.88 92 VAL A CA 1
ATOM 677 C C . VAL A 1 92 ? -0.860 -10.171 -6.362 1.00 82.88 92 VAL A C 1
ATOM 679 O O . VAL A 1 92 ? -1.978 -10.184 -6.871 1.00 82.88 92 VAL A O 1
ATOM 682 N N . VAL A 1 93 ? 0.153 -9.473 -6.886 1.00 84.62 93 VAL A N 1
ATOM 683 C CA . VAL A 1 93 ? 0.016 -8.646 -8.096 1.00 84.62 93 VAL A CA 1
ATOM 684 C C . VAL A 1 93 ? 1.033 -9.074 -9.144 1.00 84.62 93 VAL A C 1
ATOM 686 O O . VAL A 1 93 ? 2.241 -9.020 -8.929 1.00 84.62 93 VAL A O 1
ATOM 689 N N . ARG A 1 94 ? 0.556 -9.474 -10.319 1.00 82.62 94 ARG A N 1
ATOM 690 C CA . ARG A 1 94 ? 1.400 -9.843 -11.455 1.00 82.62 94 ARG A CA 1
ATOM 691 C C . ARG A 1 94 ? 1.682 -8.610 -12.304 1.00 82.62 94 ARG A C 1
ATOM 693 O O . ARG A 1 94 ? 0.752 -7.957 -12.776 1.00 82.62 94 ARG A O 1
ATOM 700 N N . LEU A 1 95 ? 2.961 -8.322 -12.527 1.00 83.44 95 LEU A N 1
ATOM 701 C CA . LEU A 1 95 ? 3.404 -7.202 -13.354 1.00 83.44 95 LEU A CA 1
ATOM 702 C C . LEU A 1 95 ? 4.087 -7.717 -14.620 1.00 83.44 95 LEU A C 1
ATOM 704 O O . LEU A 1 95 ? 4.887 -8.652 -14.579 1.00 83.44 95 LEU A O 1
ATOM 708 N N . LYS A 1 96 ? 3.810 -7.059 -15.742 1.00 82.25 96 LYS A N 1
ATOM 709 C CA . LYS A 1 96 ? 4.532 -7.216 -17.000 1.00 82.25 96 LYS A CA 1
ATOM 710 C C . LYS A 1 96 ? 5.421 -6.002 -17.201 1.00 82.25 96 LYS A C 1
ATOM 712 O O . LYS A 1 96 ? 4.939 -4.874 -17.245 1.00 82.25 96 LYS A O 1
ATOM 717 N N . LEU A 1 97 ? 6.717 -6.253 -17.317 1.00 82.94 97 LEU A N 1
ATOM 718 C CA . LEU A 1 97 ? 7.736 -5.225 -17.492 1.00 82.94 97 LEU A CA 1
ATOM 719 C C . LEU A 1 97 ? 8.217 -5.283 -18.941 1.00 82.94 97 LEU A C 1
ATOM 721 O O . LEU A 1 97 ? 8.636 -6.342 -19.407 1.00 82.94 97 LEU A O 1
ATOM 725 N N . LEU A 1 98 ? 8.134 -4.173 -19.670 1.00 77.62 98 LEU A N 1
ATOM 726 C CA . LEU A 1 98 ? 8.418 -4.110 -21.106 1.00 77.62 98 LEU A CA 1
ATOM 727 C C . LEU A 1 98 ? 9.114 -2.792 -21.453 1.00 77.62 98 LEU A C 1
ATOM 729 O O . LEU A 1 98 ? 8.465 -1.759 -21.498 1.00 77.62 98 LEU A O 1
ATOM 733 N N . LYS A 1 99 ? 10.418 -2.835 -21.767 1.00 79.69 99 LYS A N 1
ATOM 734 C CA . LYS A 1 99 ? 11.189 -1.711 -22.352 1.00 79.69 99 LYS A CA 1
ATOM 735 C C . LYS A 1 99 ? 10.905 -0.329 -21.717 1.00 79.69 99 LYS A C 1
ATOM 737 O O . LYS A 1 99 ? 10.671 0.643 -22.425 1.00 79.69 99 LYS A O 1
ATOM 742 N N . GLY A 1 100 ? 10.935 -0.246 -20.393 1.00 80.38 100 GLY A N 1
ATOM 743 C CA . GLY A 1 100 ? 10.707 0.976 -19.619 1.00 80.38 100 GLY A CA 1
ATOM 744 C C . GLY A 1 100 ? 9.278 1.141 -19.107 1.00 80.38 100 GLY A C 1
ATOM 745 O O . GLY A 1 100 ? 9.043 2.002 -18.266 1.00 80.38 100 GLY A O 1
ATOM 746 N N . ASP A 1 101 ? 8.352 0.289 -19.545 1.00 80.38 101 ASP A N 1
ATOM 747 C CA . ASP A 1 101 ? 6.954 0.307 -19.130 1.00 80.38 101 ASP A CA 1
ATOM 748 C C . ASP A 1 101 ? 6.620 -0.814 -18.129 1.00 80.38 101 ASP A C 1
ATOM 750 O O . ASP A 1 101 ? 7.229 -1.891 -18.124 1.00 80.38 101 ASP A O 1
ATOM 754 N N . CYS A 1 102 ? 5.633 -0.548 -17.276 1.00 82.25 102 CYS A N 1
ATOM 755 C CA . CYS A 1 102 ? 5.153 -1.433 -16.224 1.00 82.25 102 CYS A CA 1
ATOM 756 C C . CYS A 1 102 ? 3.626 -1.526 -16.284 1.00 82.25 102 CYS A C 1
ATOM 758 O O . CYS A 1 102 ? 2.922 -0.583 -15.925 1.00 82.25 102 CYS A O 1
ATOM 760 N N . ALA A 1 103 ? 3.114 -2.689 -16.684 1.00 84.25 103 ALA A N 1
ATOM 761 C CA . ALA A 1 103 ? 1.684 -2.956 -16.768 1.00 84.25 103 ALA A CA 1
ATOM 762 C C . ALA A 1 103 ? 1.256 -4.011 -15.741 1.00 84.25 103 ALA A C 1
ATOM 764 O O . ALA A 1 103 ? 1.927 -5.026 -15.548 1.00 84.25 103 ALA A O 1
ATOM 765 N N . VAL A 1 104 ? 0.109 -3.796 -15.102 1.00 85.50 104 VAL A N 1
ATOM 766 C CA . VAL A 1 104 ? -0.504 -4.778 -14.199 1.00 85.50 104 VAL A CA 1
ATOM 767 C C . VAL A 1 104 ? -1.274 -5.793 -15.041 1.00 85.50 104 VAL A C 1
ATOM 769 O O . VAL A 1 104 ? -2.128 -5.411 -15.834 1.00 85.50 104 VAL A O 1
ATOM 772 N N . VAL A 1 105 ? -0.954 -7.079 -14.891 1.00 85.19 105 VAL A N 1
ATOM 773 C CA . VAL A 1 105 ? -1.593 -8.176 -15.642 1.00 85.19 105 VAL A CA 1
ATOM 774 C C . VAL A 1 105 ? -2.720 -8.806 -14.845 1.00 85.19 105 VAL A C 1
ATOM 776 O O . VAL A 1 105 ? -3.772 -9.102 -15.397 1.00 85.19 105 VAL A O 1
ATOM 779 N N . ASP A 1 106 ? -2.475 -9.047 -13.560 1.00 80.75 106 ASP A N 1
ATOM 780 C CA . ASP A 1 106 ? -3.409 -9.732 -12.675 1.00 80.75 106 ASP A CA 1
ATOM 781 C C . ASP A 1 106 ? -3.235 -9.222 -11.242 1.00 80.75 106 ASP A C 1
ATOM 783 O O . ASP A 1 106 ? -2.131 -8.842 -10.837 1.00 80.75 106 ASP A O 1
ATOM 787 N N . CYS A 1 107 ? -4.321 -9.209 -10.479 1.00 83.69 107 CYS A N 1
ATOM 788 C CA . CYS A 1 107 ? -4.339 -8.788 -9.087 1.00 83.69 107 CYS A CA 1
ATOM 789 C C . CYS A 1 107 ? -5.305 -9.678 -8.306 1.00 83.69 107 CYS A C 1
ATOM 791 O O . CYS A 1 107 ? -6.517 -9.617 -8.496 1.00 83.69 107 CYS A O 1
ATOM 793 N N . GLN A 1 108 ? -4.757 -10.480 -7.397 1.00 82.44 108 GLN A N 1
ATOM 794 C CA . GLN A 1 108 ? -5.509 -11.410 -6.565 1.00 82.44 108 GLN A CA 1
ATOM 795 C C . GLN A 1 108 ? -5.447 -10.961 -5.113 1.00 82.44 108 GLN A C 1
ATOM 797 O O . GLN A 1 108 ? -4.384 -10.954 -4.493 1.00 82.44 108 GLN A O 1
ATOM 802 N N . VAL A 1 109 ? -6.599 -10.599 -4.559 1.00 80.12 109 VAL A N 1
ATOM 803 C CA . VAL A 1 109 ? -6.718 -10.218 -3.152 1.00 80.12 109 VAL A CA 1
ATOM 804 C C . VAL A 1 109 ? -6.784 -11.482 -2.298 1.00 80.12 109 VAL A C 1
ATOM 806 O O . VAL A 1 109 ? -7.600 -12.365 -2.552 1.00 80.12 109 VAL A O 1
ATOM 809 N N . ALA A 1 110 ? -5.926 -11.578 -1.284 1.00 69.88 110 ALA A N 1
ATOM 810 C CA . ALA A 1 110 ? -5.970 -12.679 -0.329 1.00 69.88 110 ALA A CA 1
ATOM 811 C C . ALA A 1 110 ? -6.973 -12.357 0.789 1.00 69.88 110 ALA A C 1
ATOM 813 O O . ALA A 1 110 ? -6.933 -11.269 1.366 1.00 69.88 110 ALA A O 1
ATOM 814 N N . GLY A 1 111 ? -7.855 -13.305 1.120 1.00 56.41 111 GLY A N 1
ATOM 815 C CA . GLY A 1 111 ? -8.712 -13.209 2.301 1.00 56.41 111 GLY A CA 1
ATOM 816 C C . GLY A 1 111 ? -7.894 -13.361 3.589 1.00 56.41 111 GLY A C 1
ATOM 817 O O . GLY A 1 111 ? -7.125 -14.305 3.710 1.00 56.41 111 GLY A O 1
ATOM 818 N N . ALA A 1 112 ? -8.059 -12.408 4.513 1.00 46.75 112 ALA A N 1
ATOM 819 C CA . ALA A 1 112 ? -7.582 -12.377 5.903 1.00 46.75 112 ALA A CA 1
ATOM 820 C C . ALA A 1 112 ? -6.354 -13.265 6.255 1.00 46.75 112 ALA A C 1
ATOM 822 O O . ALA A 1 112 ? -6.493 -14.263 6.959 1.00 46.75 112 ALA A O 1
ATOM 823 N N . SER A 1 113 ? -5.151 -12.792 5.879 1.00 40.12 113 SER A N 1
ATOM 824 C CA . SER A 1 113 ? -3.785 -13.168 6.349 1.00 40.12 113 SER A CA 1
ATOM 825 C C . SER A 1 113 ? -2.916 -14.032 5.405 1.00 40.12 113 SER A C 1
ATOM 827 O O . SER A 1 113 ? -3.432 -14.972 4.811 1.00 40.12 113 SER A O 1
ATOM 829 N N . PRO A 1 114 ? -1.569 -13.846 5.345 1.00 46.06 114 PRO A N 1
ATOM 830 C CA . PRO A 1 114 ? -0.751 -12.684 5.705 1.00 46.06 114 PRO A CA 1
ATOM 831 C C . PRO A 1 114 ? -0.076 -12.016 4.481 1.00 46.06 114 PRO A C 1
ATOM 833 O O . PRO A 1 114 ? 0.509 -12.672 3.628 1.00 46.06 114 PRO A O 1
ATOM 836 N N . ARG A 1 115 ? -0.115 -10.675 4.454 1.00 41.25 115 ARG A N 1
ATOM 837 C CA . ARG A 1 115 ? 0.909 -9.708 3.976 1.00 41.25 115 ARG A CA 1
ATOM 838 C C . ARG A 1 115 ? 1.694 -9.958 2.674 1.00 41.25 115 ARG A C 1
ATOM 840 O O . ARG A 1 115 ? 2.707 -9.303 2.471 1.00 41.25 115 ARG A O 1
ATOM 847 N N . MET A 1 116 ? 1.263 -10.817 1.761 1.00 42.78 116 MET A N 1
ATOM 848 C CA . MET A 1 116 ? 2.094 -11.198 0.618 1.00 42.78 116 MET A CA 1
ATOM 849 C C . MET A 1 116 ? 1.769 -10.405 -0.648 1.00 42.78 116 MET A C 1
ATOM 851 O O . MET A 1 116 ? 0.917 -10.824 -1.416 1.00 42.78 116 MET A O 1
ATOM 855 N N . ILE A 1 117 ? 2.489 -9.305 -0.903 1.00 49.78 117 ILE A N 1
ATOM 856 C CA . ILE A 1 117 ? 2.593 -8.743 -2.261 1.00 49.78 117 ILE A CA 1
ATOM 857 C C . ILE A 1 117 ? 3.661 -9.548 -2.980 1.00 49.78 117 ILE A C 1
ATOM 859 O O . ILE A 1 117 ? 4.834 -9.323 -2.718 1.00 49.78 117 ILE A O 1
ATOM 863 N N . ALA A 1 118 ? 3.268 -10.497 -3.828 1.00 51.31 118 ALA A N 1
ATOM 864 C CA . ALA A 1 118 ? 4.195 -11.210 -4.699 1.00 51.31 118 ALA A CA 1
ATOM 865 C C . ALA A 1 118 ? 4.147 -10.588 -6.096 1.00 51.31 118 ALA A C 1
ATOM 867 O O . ALA A 1 118 ? 3.124 -10.656 -6.771 1.00 51.31 118 ALA A O 1
ATOM 868 N N . VAL A 1 119 ? 5.255 -9.981 -6.520 1.00 55.03 119 VAL A N 1
ATOM 869 C CA . VAL A 1 119 ? 5.421 -9.495 -7.895 1.00 55.03 119 VAL A CA 1
ATOM 870 C C . VAL A 1 119 ? 5.891 -10.657 -8.754 1.00 55.03 119 VAL A C 1
ATOM 872 O O . VAL A 1 119 ? 6.974 -11.181 -8.510 1.00 55.03 119 VAL A O 1
ATOM 875 N N . THR A 1 120 ? 5.081 -11.078 -9.728 1.00 50.91 120 THR A N 1
ATOM 876 C CA . THR A 1 120 ? 5.440 -12.180 -10.640 1.00 50.91 120 THR A CA 1
ATOM 877 C C . THR A 1 120 ? 5.627 -11.664 -12.061 1.00 50.91 120 THR A C 1
ATOM 879 O O . THR A 1 120 ? 4.776 -10.916 -12.543 1.00 50.91 120 THR A O 1
ATOM 882 N N . LYS A 1 121 ? 6.714 -12.071 -12.725 1.00 48.22 121 LYS A N 1
ATOM 883 C CA . LYS A 1 121 ? 7.006 -11.752 -14.134 1.00 48.22 121 LYS A CA 1
ATOM 884 C C . LYS A 1 121 ? 6.214 -12.657 -15.096 1.00 48.22 121 LYS A C 1
ATOM 886 O O . LYS A 1 121 ? 5.987 -13.829 -14.795 1.00 48.22 121 LYS A O 1
ATOM 891 N N . SER A 1 122 ? 5.833 -12.116 -16.256 1.00 44.62 122 SER A N 1
ATOM 892 C CA . SER A 1 122 ? 5.531 -12.863 -17.490 1.00 44.62 122 SER A CA 1
ATOM 893 C C . SER A 1 122 ? 6.457 -12.409 -18.606 1.00 44.62 122 SER A C 1
ATOM 895 O O . SER A 1 122 ? 6.893 -11.237 -18.570 1.00 44.62 122 SER A O 1
#

Sequence (122 aa):
MPIAVNGVVMPLLDLIGSLEIIAGAHGVGRMSALHAALRALRHATVTSDVEAFSALVAEQYLRILGDGSWFAAMRPALDAYVDTTQERVTGVVRLKLLKGDCAVVDCQVAGASPRMIAVTKS

pLDDT: mean 81.45, std 12.32, range [40.12, 94.81]

Foldseek 3Di:
DAQAAQPHGDDPVVVLVVLCVVQVVLQADSCRQVVQLLVVLLVVQDDPVLVVVVVVLVVVVVVCVVVVVCVDPVNVVSVVSVVVSCQQSAWEWEWERHNHDIDTDDIGGDPHDDDHHYYHYD